Protein AF-A0AAV8WLR5-F1 (afdb_monomer)

Secondary structure (DSSP, 8-state):
------------------EEEEEEEEEEEEEPPSSTT----EEEEEEEEEEEEEETTEE--

Sequence (61 aa):
MAQSAPQGQPQQMGPVRERHTIWQGLLEWIEKPKNATDQQKITKHVPCQVSANSKDGEPEL

Mean predicted aligned error: 13.22 Å

Organism: NCBI:txid1586634

InterPro domains:
  IPR021394 Mediator complex, subunit Med25, PTOV domain [PF11232] (18-61)
  IPR038196 Mediator complex subunit 25, PTOV domain superfamily [G3DSA:2.40.290.30] (2-61)

Radius of gyration: 18.72 Å; Cα contacts (8 Å, |Δi|>4): 70; chains: 1; bounding box: 38×43×45 Å

Structure (mmCIF, N/CA/C/O backbone):
data_AF-A0AAV8WLR5-F1
#
_entry.id   AF-A0AAV8WLR5-F1
#
loop_
_atom_site.group_PDB
_atom_site.id
_atom_site.type_symbol
_atom_site.label_atom_id
_atom_site.label_alt_id
_atom_site.label_comp_id
_atom_site.label_asym_id
_atom_site.label_entity_id
_atom_site.label_seq_id
_atom_site.pdbx_PDB_ins_code
_atom_site.Cartn_x
_atom_site.Cartn_y
_atom_site.Cartn_z
_atom_site.occupancy
_atom_site.B_iso_or_equiv
_atom_site.auth_seq_id
_atom_site.auth_comp_id
_atom_site.auth_asym_id
_atom_site.auth_atom_id
_atom_site.pdbx_PDB_model_num
ATOM 1 N N . MET A 1 1 ? 8.309 34.083 8.958 1.00 46.62 1 MET A N 1
ATOM 2 C CA . MET A 1 1 ? 8.004 33.497 7.634 1.00 46.62 1 MET A CA 1
ATOM 3 C C . MET A 1 1 ? 8.530 32.070 7.637 1.00 46.62 1 MET A C 1
ATOM 5 O O . MET A 1 1 ? 9.721 31.890 7.855 1.00 46.62 1 MET A O 1
ATOM 9 N N . ALA A 1 2 ? 7.636 31.080 7.570 1.00 42.16 2 ALA A N 1
ATOM 10 C CA . ALA A 1 2 ? 7.964 29.662 7.721 1.00 42.16 2 ALA A CA 1
ATOM 11 C C . ALA A 1 2 ? 8.528 29.092 6.412 1.00 42.16 2 ALA A C 1
ATOM 13 O O . ALA A 1 2 ? 7.975 29.335 5.343 1.00 42.16 2 ALA A O 1
ATOM 14 N N . GLN A 1 3 ? 9.639 28.365 6.515 1.00 39.66 3 GLN A N 1
ATOM 15 C CA . GLN A 1 3 ? 10.317 27.707 5.402 1.00 39.66 3 GLN A CA 1
ATOM 16 C C . GLN A 1 3 ? 9.640 26.359 5.130 1.00 39.66 3 GLN A C 1
ATOM 18 O O . GLN A 1 3 ? 9.550 25.514 6.019 1.00 39.66 3 GLN A O 1
ATOM 23 N N . SER A 1 4 ? 9.153 26.166 3.908 1.00 48.50 4 SER A N 1
ATOM 24 C CA . SER A 1 4 ? 8.622 24.894 3.417 1.00 48.50 4 SER A CA 1
ATOM 25 C C . SER A 1 4 ? 9.778 24.061 2.860 1.00 48.50 4 SER A C 1
ATOM 27 O O . SER A 1 4 ? 10.367 24.426 1.846 1.00 48.50 4 SER A O 1
ATOM 29 N N . ALA A 1 5 ? 10.122 22.958 3.523 1.00 47.12 5 ALA A N 1
ATOM 30 C CA . ALA A 1 5 ? 11.076 21.982 3.001 1.00 47.12 5 ALA A CA 1
ATOM 31 C C . ALA A 1 5 ? 10.343 20.970 2.096 1.00 47.12 5 ALA A C 1
ATOM 33 O O . ALA A 1 5 ? 9.338 20.403 2.536 1.00 47.12 5 ALA A O 1
ATOM 34 N N . PRO A 1 6 ? 10.813 20.693 0.866 1.00 45.41 6 PRO A N 1
ATOM 35 C CA . PRO A 1 6 ? 10.342 19.535 0.119 1.00 45.41 6 PRO A CA 1
ATOM 36 C C . PRO A 1 6 ? 10.912 18.262 0.763 1.00 45.41 6 PRO A C 1
ATOM 38 O O . PRO A 1 6 ? 12.126 18.087 0.868 1.00 45.41 6 PRO A O 1
ATOM 41 N N . GLN A 1 7 ? 10.019 17.390 1.236 1.00 40.62 7 GLN A N 1
ATOM 42 C CA . GLN A 1 7 ? 10.356 16.053 1.727 1.00 40.62 7 GLN A CA 1
ATOM 43 C C . GLN A 1 7 ? 10.976 15.243 0.584 1.00 40.62 7 GLN A C 1
ATOM 45 O O . GLN A 1 7 ? 10.298 14.889 -0.378 1.00 40.62 7 GLN A O 1
ATOM 50 N N . GLY A 1 8 ? 12.277 14.972 0.695 1.00 40.09 8 GLY A N 1
ATOM 51 C CA . GLY A 1 8 ? 12.988 14.056 -0.185 1.00 40.09 8 GLY A CA 1
ATOM 52 C C . GLY A 1 8 ? 12.461 12.633 -0.016 1.00 40.09 8 GLY A C 1
ATOM 53 O O . GLY A 1 8 ? 12.431 12.098 1.092 1.00 40.09 8 GLY A O 1
ATOM 54 N N . GLN A 1 9 ? 12.045 12.021 -1.121 1.00 46.44 9 GLN A N 1
ATOM 55 C CA . GLN A 1 9 ? 11.769 10.590 -1.170 1.00 46.44 9 GLN A CA 1
ATOM 56 C C . GLN A 1 9 ? 13.100 9.820 -1.123 1.00 46.44 9 GLN A C 1
ATOM 58 O O . GLN A 1 9 ? 14.037 10.183 -1.839 1.00 46.44 9 GLN A O 1
ATOM 63 N N . PRO A 1 10 ? 13.217 8.757 -0.310 1.00 47.69 10 PRO A N 1
ATOM 64 C CA . PRO A 1 10 ? 14.432 7.961 -0.241 1.00 47.69 10 PRO A CA 1
ATOM 65 C C . PRO A 1 10 ? 14.600 7.149 -1.531 1.00 47.69 10 PRO A C 1
ATOM 67 O O . PRO A 1 10 ? 13.909 6.159 -1.764 1.00 47.69 10 PRO A O 1
ATOM 70 N N . GLN A 1 11 ? 15.546 7.570 -2.369 1.00 46.38 11 GLN A N 1
ATOM 71 C CA . GLN A 1 11 ? 16.068 6.785 -3.485 1.00 46.38 11 GLN A CA 1
ATOM 72 C C . GLN A 1 11 ? 16.857 5.599 -2.909 1.00 46.38 11 GLN A C 1
ATOM 74 O O . GLN A 1 11 ? 18.006 5.737 -2.491 1.00 46.38 11 GLN A O 1
ATOM 79 N N . GLN A 1 12 ? 16.221 4.427 -2.829 1.00 50.97 12 GLN A N 1
ATOM 80 C CA . GLN A 1 12 ? 16.904 3.184 -2.475 1.00 50.97 12 GLN A CA 1
ATOM 81 C C . GLN A 1 12 ? 17.881 2.786 -3.592 1.00 50.97 12 GLN A C 1
ATOM 83 O O . GLN A 1 12 ? 17.484 2.278 -4.638 1.00 50.97 12 GLN A O 1
ATOM 88 N N . MET A 1 13 ? 19.173 2.991 -3.333 1.00 48.22 13 MET A N 1
ATOM 89 C CA . MET A 1 13 ? 20.286 2.332 -4.019 1.00 48.22 13 MET A CA 1
ATOM 90 C C . MET A 1 13 ? 20.306 0.843 -3.635 1.00 48.22 13 MET A C 1
ATOM 92 O O . MET A 1 13 ? 20.848 0.462 -2.600 1.00 48.22 13 MET A O 1
ATOM 96 N N . GLY A 1 14 ? 19.699 0.000 -4.466 1.00 51.28 14 GLY A N 1
ATOM 97 C CA . GLY A 1 14 ? 19.863 -1.456 -4.461 1.00 51.28 14 GLY A CA 1
ATOM 98 C C . GLY A 1 14 ? 20.301 -1.943 -5.849 1.00 51.28 14 GLY A C 1
ATOM 99 O O . GLY A 1 14 ? 20.139 -1.201 -6.819 1.00 51.28 14 GLY A O 1
ATOM 100 N N . PRO A 1 15 ? 20.881 -3.152 -5.975 1.00 47.06 15 PRO A N 1
ATOM 101 C CA . PRO A 1 15 ? 21.401 -3.664 -7.242 1.00 47.06 15 PRO A CA 1
ATOM 102 C C . PRO A 1 15 ? 20.322 -3.634 -8.331 1.00 47.06 15 PRO A C 1
ATOM 104 O O . PRO A 1 15 ? 19.215 -4.141 -8.139 1.00 47.06 15 PRO A O 1
ATOM 107 N N . 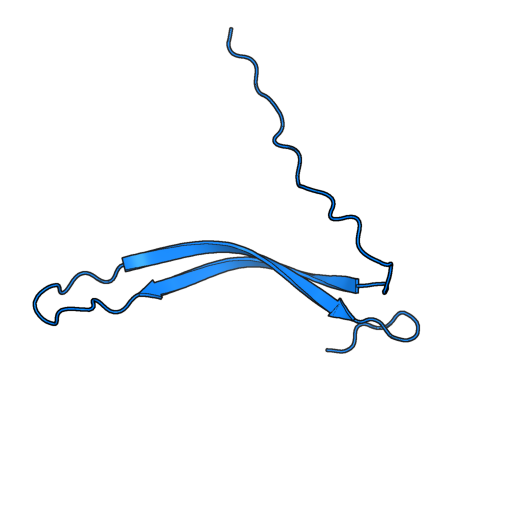VAL A 1 16 ? 20.674 -3.015 -9.461 1.00 54.03 16 VAL A N 1
ATOM 108 C CA . VAL A 1 16 ? 19.818 -2.724 -10.618 1.00 54.03 16 VAL A CA 1
ATOM 109 C C . VAL A 1 16 ? 19.393 -4.028 -11.303 1.00 54.03 16 VAL A C 1
ATOM 111 O O . VAL A 1 16 ? 19.965 -4.456 -12.297 1.00 54.03 16 VAL A O 1
ATOM 114 N N . ARG A 1 17 ? 18.379 -4.701 -10.760 1.00 58.09 17 ARG A N 1
ATOM 115 C CA . ARG A 1 17 ? 17.381 -5.345 -11.615 1.00 58.09 17 ARG A CA 1
ATOM 116 C C . ARG A 1 17 ? 16.432 -4.227 -12.016 1.00 58.09 17 ARG A C 1
ATOM 118 O O . ARG A 1 17 ? 15.899 -3.580 -11.117 1.00 58.09 17 ARG A O 1
ATOM 125 N N . GLU A 1 18 ? 16.270 -3.977 -13.314 1.00 68.19 18 GLU A N 1
ATOM 126 C CA . GLU A 1 18 ? 15.333 -2.982 -13.853 1.00 68.19 18 GLU A CA 1
ATOM 127 C C . GLU A 1 18 ? 13.916 -3.326 -13.382 1.00 68.19 18 GLU A C 1
ATOM 129 O O . GLU A 1 18 ? 13.198 -4.135 -13.972 1.00 68.19 18 GLU A O 1
ATOM 134 N N . ARG A 1 19 ? 13.548 -2.789 -12.220 1.00 75.31 19 ARG A N 1
ATOM 135 C CA . ARG A 1 19 ? 12.228 -2.942 -11.629 1.00 75.31 19 ARG A CA 1
ATOM 136 C C . ARG A 1 19 ? 11.387 -1.764 -12.079 1.00 75.31 19 ARG A C 1
ATOM 138 O O . ARG A 1 19 ? 11.640 -0.636 -11.658 1.00 75.31 19 ARG A O 1
ATOM 145 N N . HIS A 1 20 ? 10.391 -2.023 -12.915 1.00 83.94 20 HIS A N 1
ATOM 146 C CA . HIS A 1 20 ? 9.449 -0.995 -13.329 1.00 83.94 20 HIS A CA 1
ATOM 147 C C . HIS A 1 20 ? 8.364 -0.829 -12.272 1.00 83.94 20 HIS A C 1
ATOM 149 O O . HIS A 1 20 ? 7.842 -1.800 -11.722 1.00 83.94 20 HIS A O 1
ATOM 155 N N . THR A 1 21 ? 8.036 0.425 -11.968 1.00 87.94 21 THR A N 1
ATOM 156 C CA . THR A 1 21 ? 6.893 0.734 -11.108 1.00 87.94 21 THR A CA 1
ATOM 157 C C . THR A 1 21 ? 5.627 0.553 -11.917 1.00 87.94 21 THR A C 1
ATOM 159 O O . THR A 1 21 ? 5.423 1.254 -12.901 1.00 87.94 21 THR A O 1
ATOM 162 N N . ILE A 1 22 ? 4.793 -0.386 -11.494 1.00 90.31 22 ILE 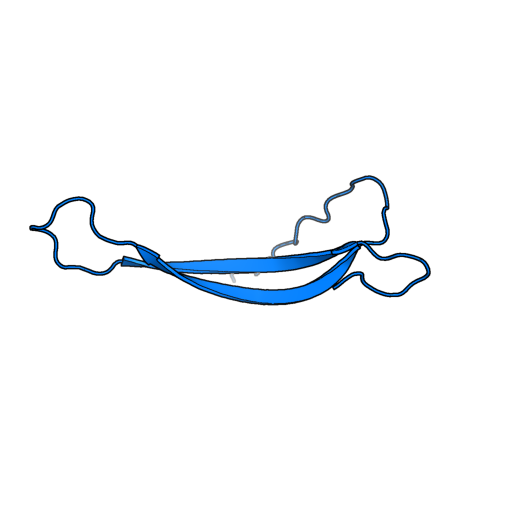A N 1
ATOM 163 C CA . ILE A 1 22 ? 3.553 -0.743 -12.189 1.00 90.31 22 ILE A CA 1
ATOM 164 C C . ILE A 1 22 ? 2.327 -0.095 -11.542 1.00 90.31 22 ILE A C 1
ATOM 166 O O . ILE A 1 22 ? 1.278 0.006 -12.169 1.00 90.31 22 ILE A O 1
ATOM 170 N N . TRP A 1 23 ? 2.449 0.349 -10.286 1.00 92.94 23 TRP A N 1
ATOM 171 C CA . TRP A 1 23 ? 1.375 1.028 -9.574 1.00 92.94 23 TRP A CA 1
ATOM 172 C C . TRP A 1 23 ? 1.908 1.859 -8.405 1.00 92.94 23 TRP A C 1
ATOM 174 O O . TRP A 1 23 ? 2.857 1.469 -7.720 1.00 92.94 23 TRP A O 1
ATOM 184 N N . GLN A 1 24 ? 1.260 2.991 -8.151 1.00 95.50 24 GLN A N 1
ATOM 185 C CA . GLN A 1 24 ? 1.477 3.822 -6.974 1.00 95.50 24 GLN A CA 1
ATOM 186 C C . GLN A 1 24 ? 0.123 4.313 -6.471 1.00 95.50 24 GLN A C 1
ATOM 188 O O . GLN A 1 24 ? -0.700 4.787 -7.255 1.00 95.50 24 GLN A O 1
ATOM 193 N N . GLY A 1 25 ? -0.108 4.224 -5.166 1.00 95.69 25 GLY A N 1
ATOM 194 C CA . GLY A 1 25 ? -1.365 4.669 -4.588 1.00 95.69 25 GLY A CA 1
ATOM 195 C C . GLY A 1 25 ? -1.402 4.572 -3.073 1.00 95.69 25 GLY A C 1
ATOM 196 O O . GLY A 1 25 ? -0.375 4.452 -2.405 1.00 95.69 25 GLY A O 1
ATOM 197 N N . LEU A 1 26 ? -2.616 4.661 -2.537 1.00 97.00 26 LEU A N 1
ATOM 198 C CA . LEU A 1 26 ? -2.896 4.553 -1.113 1.00 97.00 26 LEU A CA 1
ATOM 199 C C . LEU A 1 26 ? -3.553 3.197 -0.845 1.00 97.00 26 LEU A C 1
ATOM 201 O O . LEU A 1 26 ? -4.633 2.924 -1.365 1.00 97.00 26 LEU A O 1
ATOM 205 N N . LEU A 1 27 ? -2.915 2.350 -0.040 1.00 96.12 27 LEU A N 1
ATOM 206 C CA . LEU A 1 27 ? -3.526 1.123 0.457 1.00 96.12 27 LEU A CA 1
ATOM 207 C C . LEU A 1 27 ? -4.411 1.464 1.656 1.00 96.12 27 LEU A C 1
ATOM 209 O O . LEU A 1 27 ? -3.917 1.993 2.652 1.00 96.12 27 LEU A O 1
ATOM 213 N N . GLU A 1 28 ? -5.699 1.147 1.559 1.00 95.94 28 GLU A N 1
ATOM 214 C CA . GLU A 1 28 ? -6.667 1.273 2.649 1.00 95.94 28 GLU A CA 1
ATOM 215 C C . GLU A 1 28 ? -7.046 -0.117 3.168 1.00 95.94 28 GLU A C 1
ATOM 217 O O . GLU A 1 28 ? -7.374 -1.012 2.387 1.00 95.94 28 GLU A O 1
ATOM 222 N N . TRP A 1 29 ? -7.020 -0.307 4.487 1.00 95.19 29 TRP A N 1
ATOM 223 C CA . TRP A 1 29 ? -7.568 -1.510 5.114 1.00 95.19 29 TRP A CA 1
ATOM 224 C C . TRP A 1 29 ? -8.248 -1.196 6.441 1.00 95.19 29 TRP A C 1
ATOM 226 O O . TRP A 1 29 ? -7.981 -0.179 7.079 1.00 95.19 29 TRP A O 1
ATOM 236 N N . ILE A 1 30 ? -9.132 -2.099 6.865 1.00 93.38 30 ILE A N 1
ATOM 237 C CA . ILE A 1 30 ? -9.833 -2.017 8.146 1.00 93.38 30 ILE A CA 1
ATOM 238 C C . ILE A 1 30 ? -9.300 -3.117 9.059 1.00 93.38 30 ILE A C 1
ATOM 240 O O . ILE A 1 30 ? -9.454 -4.307 8.772 1.00 93.38 30 ILE A O 1
ATOM 244 N N . GLU A 1 31 ? -8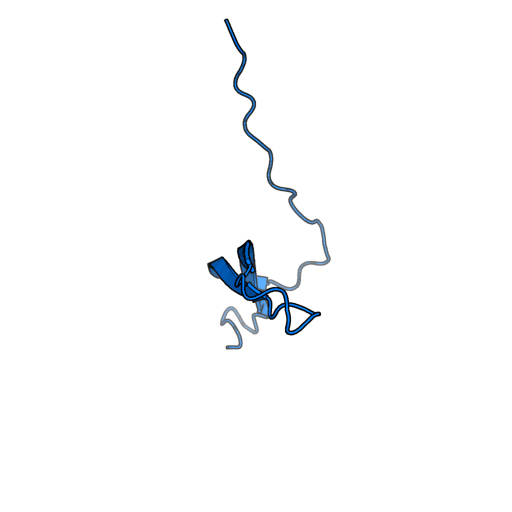.697 -2.733 10.177 1.00 91.12 31 GLU A N 1
ATOM 245 C CA . GLU A 1 31 ? -8.271 -3.673 11.207 1.00 91.12 31 GLU A CA 1
ATOM 246 C C . GLU A 1 31 ? -9.487 -4.163 11.998 1.00 91.12 31 GLU A C 1
ATOM 248 O O . GLU A 1 31 ? -10.341 -3.379 12.427 1.00 91.12 31 GLU A O 1
ATOM 253 N N . LYS A 1 32 ? -9.575 -5.483 12.192 1.00 84.00 32 LYS A N 1
ATOM 254 C CA . LYS A 1 32 ? -10.581 -6.060 13.085 1.00 84.00 32 LYS A CA 1
ATOM 255 C C . LYS A 1 32 ? -10.134 -5.849 14.538 1.00 84.00 32 LYS A C 1
ATOM 257 O O . LYS A 1 32 ? -8.984 -6.163 14.856 1.00 84.00 32 LYS A O 1
ATOM 262 N N . PRO A 1 33 ? -11.016 -5.357 15.419 1.00 79.25 33 PRO A N 1
ATOM 263 C CA . PRO A 1 33 ? -10.685 -5.152 16.820 1.00 79.25 33 PRO A CA 1
ATOM 264 C C . PRO A 1 33 ? -10.352 -6.487 17.497 1.00 79.25 33 PRO A C 1
ATOM 266 O O . PRO A 1 33 ? -11.001 -7.507 17.260 1.00 79.25 33 PRO A O 1
ATOM 269 N N . LYS A 1 34 ? -9.308 -6.482 18.336 1.00 78.56 34 LYS A N 1
ATOM 270 C CA . LYS A 1 34 ? -8.831 -7.681 19.052 1.00 78.56 34 LYS A CA 1
ATOM 271 C C . LYS A 1 34 ? -9.819 -8.170 20.113 1.00 78.56 34 LYS A C 1
ATOM 273 O O . LYS A 1 34 ? -9.854 -9.359 20.404 1.00 78.56 34 LYS A O 1
ATOM 278 N N . ASN A 1 35 ? -10.610 -7.258 20.675 1.00 75.06 35 ASN A N 1
ATOM 279 C CA . ASN A 1 35 ? -11.619 -7.551 21.684 1.00 75.06 35 ASN A CA 1
ATOM 280 C C . ASN A 1 35 ? -13.004 -7.306 21.091 1.00 75.06 35 ASN A C 1
ATOM 282 O O . ASN A 1 35 ? -13.269 -6.222 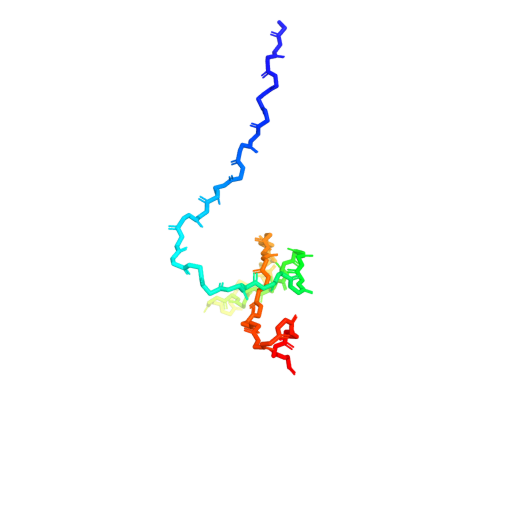20.581 1.00 75.06 35 ASN A O 1
ATOM 286 N N . ALA A 1 36 ? -13.895 -8.291 21.205 1.00 63.94 36 ALA A N 1
ATOM 287 C CA . ALA A 1 36 ? -15.255 -8.222 20.663 1.00 63.94 36 ALA A CA 1
ATOM 288 C C . ALA A 1 36 ? -16.113 -7.090 21.267 1.00 63.94 36 ALA A C 1
ATOM 290 O O . ALA A 1 36 ? -17.134 -6.715 20.695 1.00 63.94 36 ALA A O 1
ATOM 291 N N . THR A 1 37 ? -15.707 -6.545 22.415 1.00 73.19 37 THR A N 1
ATOM 292 C CA . THR A 1 37 ? -16.352 -5.405 23.078 1.00 73.19 37 THR A CA 1
ATOM 293 C C . THR A 1 37 ? -16.046 -4.065 22.415 1.00 73.19 37 THR A C 1
ATOM 295 O O . THR A 1 37 ? -16.833 -3.132 22.554 1.00 73.19 37 THR A O 1
ATOM 298 N N . ASP A 1 38 ? -14.935 -3.961 21.688 1.00 66.25 38 ASP A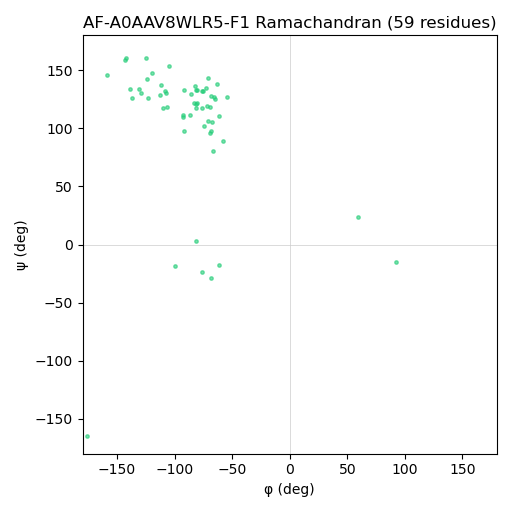 N 1
ATOM 299 C CA . ASP A 1 38 ? -14.567 -2.755 20.958 1.00 66.25 38 ASP A CA 1
ATOM 300 C C . ASP A 1 38 ? -15.131 -2.876 19.538 1.00 66.25 38 ASP A C 1
ATOM 302 O O . ASP A 1 38 ? -14.600 -3.598 18.704 1.00 66.25 38 ASP A O 1
ATOM 306 N N . GLN A 1 39 ? -16.288 -2.267 19.271 1.00 67.38 39 GLN A N 1
ATOM 307 C CA . GLN A 1 39 ? -16.954 -2.367 17.962 1.00 67.38 39 GLN A 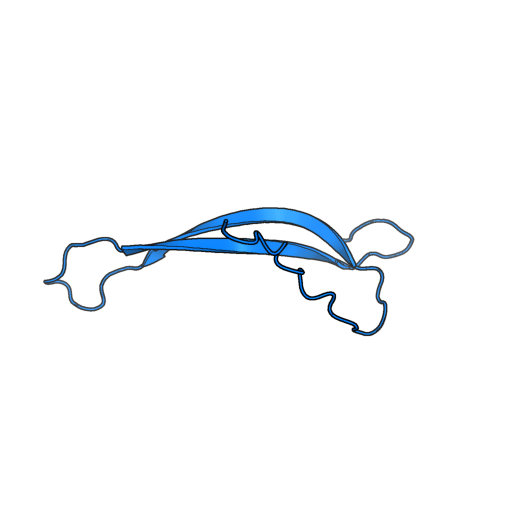CA 1
ATOM 308 C C . GLN A 1 39 ? -16.380 -1.404 16.909 1.00 67.38 39 GLN A C 1
ATOM 310 O O . GLN A 1 39 ? -16.890 -1.348 15.786 1.00 67.38 39 GLN A O 1
ATOM 315 N N . GLN A 1 40 ? -15.339 -0.631 17.230 1.00 79.25 40 GLN A N 1
A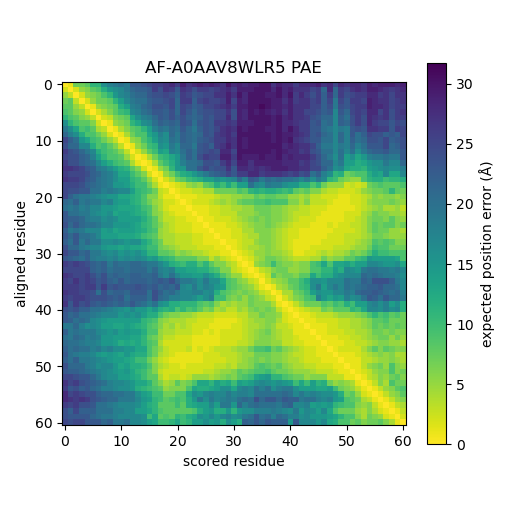TOM 316 C CA . GLN A 1 40 ? -14.814 0.357 16.297 1.00 79.25 40 GLN A CA 1
ATOM 317 C C . GLN A 1 40 ? -13.885 -0.292 15.267 1.00 79.25 40 GLN A C 1
ATOM 319 O O . GLN A 1 40 ? -12.831 -0.845 15.569 1.00 79.25 40 GLN A O 1
ATOM 324 N N . LYS A 1 41 ? -14.299 -0.203 14.002 1.00 84.44 41 LYS A N 1
ATOM 325 C CA . LYS A 1 41 ? -13.471 -0.524 12.840 1.00 84.44 41 LYS A CA 1
ATOM 326 C C . LYS A 1 41 ? -12.376 0.535 12.719 1.00 84.44 41 LYS A C 1
ATOM 328 O O . LYS A 1 41 ? -12.689 1.707 12.528 1.00 84.44 41 LYS A O 1
ATOM 333 N N . ILE A 1 42 ? -11.111 0.134 12.814 1.00 89.88 42 ILE A N 1
ATOM 334 C CA . ILE A 1 42 ? -9.980 1.055 12.654 1.00 89.88 42 ILE A CA 1
ATOM 335 C C . ILE A 1 42 ? -9.552 1.036 11.187 1.00 89.88 42 ILE A C 1
ATOM 337 O O . ILE A 1 42 ? -8.995 0.044 10.720 1.00 89.88 42 ILE A O 1
ATOM 341 N N . THR A 1 43 ? -9.800 2.127 10.463 1.00 93.75 43 THR A N 1
ATOM 342 C CA . THR A 1 43 ? -9.305 2.303 9.090 1.00 93.75 43 THR A CA 1
ATOM 343 C C . THR A 1 43 ? -7.855 2.785 9.111 1.00 93.75 43 THR A C 1
ATOM 345 O O . THR A 1 43 ? -7.505 3.710 9.848 1.00 93.75 43 THR A O 1
ATOM 348 N N . LYS A 1 44 ? -7.003 2.157 8.304 1.00 96.12 44 LYS A N 1
ATOM 349 C CA . LYS A 1 44 ? -5.596 2.505 8.106 1.00 96.12 44 LYS A CA 1
ATOM 350 C C . LYS A 1 44 ? -5.346 2.847 6.645 1.00 96.12 44 LYS A C 1
ATOM 352 O O . LYS A 1 44 ? -5.946 2.248 5.757 1.00 96.12 44 LYS A O 1
ATOM 357 N N . HIS A 1 45 ? -4.410 3.766 6.428 1.00 96.88 45 HIS A N 1
ATOM 358 C CA . HIS A 1 45 ? -3.970 4.202 5.108 1.00 96.88 45 HIS A CA 1
ATOM 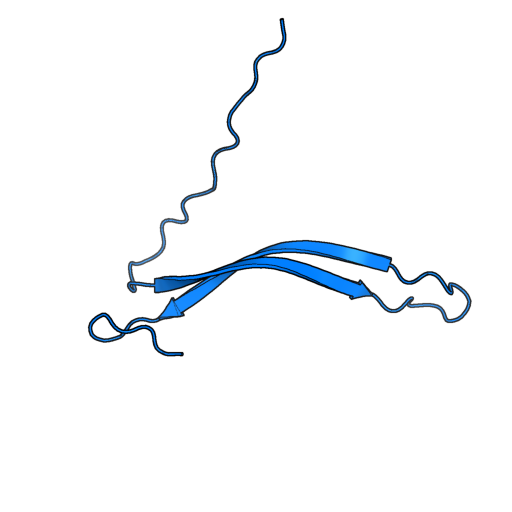359 C C . HIS A 1 45 ? -2.449 4.179 5.036 1.00 96.88 45 HIS A C 1
ATOM 361 O O . HIS A 1 45 ? -1.786 4.686 5.943 1.00 96.88 45 HIS A O 1
ATOM 367 N N . VAL A 1 46 ? -1.889 3.635 3.957 1.00 97.12 46 VAL A N 1
ATOM 368 C CA . VAL A 1 46 ? -0.443 3.691 3.705 1.00 97.12 46 VAL A CA 1
ATOM 369 C C . VAL A 1 46 ? -0.164 4.027 2.241 1.00 97.12 46 VAL A C 1
ATOM 371 O O . VAL A 1 46 ? -0.676 3.341 1.356 1.00 97.12 46 VAL A O 1
ATOM 374 N N . PRO A 1 47 ? 0.632 5.072 1.946 1.00 96.44 47 PRO A N 1
ATOM 375 C CA . PRO A 1 47 ? 1.149 5.281 0.602 1.00 96.44 47 PRO A CA 1
ATOM 376 C C . PRO A 1 47 ? 2.100 4.139 0.252 1.00 96.44 47 PRO A C 1
ATOM 378 O O . PRO A 1 47 ? 3.035 3.860 1.005 1.00 96.44 47 PRO A O 1
ATOM 381 N N . CYS A 1 48 ? 1.877 3.471 -0.874 1.00 95.00 48 CYS A N 1
ATOM 382 C CA . CYS A 1 48 ? 2.752 2.399 -1.320 1.00 95.00 48 CYS A CA 1
ATOM 383 C C . CYS A 1 48 ? 2.950 2.392 -2.837 1.00 95.00 48 CYS A C 1
ATOM 385 O O . CYS A 1 48 ? 2.202 2.989 -3.614 1.00 95.00 48 CYS A O 1
ATOM 387 N N . GLN A 1 49 ? 4.031 1.727 -3.233 1.00 94.44 49 GLN A N 1
ATOM 388 C CA . GLN A 1 49 ? 4.489 1.604 -4.604 1.00 94.44 49 GLN A CA 1
ATOM 389 C C . GLN A 1 49 ? 4.728 0.126 -4.885 1.00 94.44 49 GLN A C 1
ATOM 391 O O . GLN A 1 49 ? 5.398 -0.559 -4.110 1.00 94.44 49 GLN A O 1
ATOM 396 N N . VAL A 1 50 ? 4.172 -0.361 -5.987 1.00 91.06 50 VAL A N 1
ATOM 397 C CA . VAL A 1 50 ? 4.344 -1.737 -6.444 1.00 91.06 50 VAL A CA 1
ATOM 398 C C . VAL A 1 50 ? 5.254 -1.711 -7.662 1.00 91.06 50 VAL A C 1
ATOM 400 O O . VAL A 1 50 ? 5.050 -0.935 -8.599 1.00 91.06 50 VAL A O 1
ATOM 403 N N . SER A 1 51 ? 6.278 -2.558 -7.636 1.00 89.81 51 SER A N 1
ATOM 404 C CA . SER A 1 51 ? 7.210 -2.729 -8.746 1.00 89.81 51 SER A CA 1
ATOM 405 C C . SER A 1 51 ? 7.257 -4.188 -9.173 1.00 89.81 51 SER A C 1
ATOM 407 O O . SER A 1 51 ? 7.187 -5.081 -8.328 1.00 89.81 51 SER A O 1
ATOM 409 N N . ALA A 1 52 ? 7.371 -4.411 -10.476 1.00 86.62 52 ALA A N 1
ATOM 410 C CA . ALA A 1 52 ? 7.574 -5.724 -11.068 1.00 86.62 52 ALA A CA 1
ATOM 411 C C . ALA A 1 52 ? 9.022 -5.863 -11.530 1.00 86.62 52 ALA A C 1
ATOM 413 O O . ALA A 1 52 ? 9.702 -4.877 -11.825 1.00 86.62 52 ALA A O 1
ATOM 414 N N . ASN A 1 53 ? 9.504 -7.100 -11.576 1.00 84.56 53 ASN A N 1
ATOM 415 C CA . ASN A 1 53 ? 10.725 -7.413 -12.296 1.00 84.56 53 ASN A CA 1
ATOM 416 C C . ASN A 1 53 ? 10.452 -7.311 -13.799 1.00 84.56 53 ASN A C 1
ATOM 418 O O . ASN A 1 53 ? 9.366 -7.657 -14.252 1.00 84.56 53 ASN A O 1
ATOM 422 N N . SER A 1 54 ? 11.434 -6.824 -14.550 1.00 70.56 54 SER A N 1
ATOM 423 C CA . SER A 1 54 ? 11.335 -6.751 -16.006 1.00 70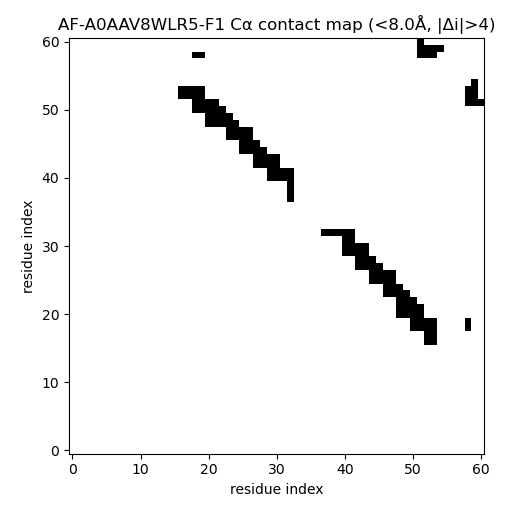.56 54 SER A CA 1
ATOM 424 C C . SER A 1 54 ? 12.326 -7.721 -16.614 1.00 70.56 54 SER A C 1
ATOM 426 O O . SER A 1 54 ? 13.475 -7.799 -16.163 1.00 70.56 54 SER A O 1
ATOM 428 N N . LYS A 1 55 ? 11.889 -8.446 -17.637 1.00 70.69 55 LYS A N 1
ATOM 429 C CA . LYS A 1 55 ? 12.741 -9.303 -18.454 1.00 70.69 55 LYS A CA 1
ATOM 430 C C . LYS A 1 55 ? 12.599 -8.839 -19.901 1.00 70.69 55 LYS A C 1
ATOM 432 O O . LYS A 1 55 ? 11.486 -8.689 -20.387 1.00 70.69 55 LYS A O 1
ATOM 437 N N . ASP A 1 56 ? 13.724 -8.540 -20.550 1.00 69.12 56 ASP A N 1
ATOM 438 C CA . ASP A 1 56 ? 13.756 -8.018 -21.928 1.00 69.12 56 ASP A CA 1
ATOM 439 C C . ASP A 1 56 ? 12.993 -6.682 -22.126 1.00 69.12 56 ASP A C 1
ATOM 441 O O . ASP A 1 56 ? 12.590 -6.343 -23.235 1.00 69.12 56 ASP A O 1
ATOM 445 N N . GLY A 1 57 ? 12.817 -5.899 -21.053 1.00 66.44 57 GLY A N 1
ATOM 446 C CA . GLY A 1 57 ? 12.122 -4.603 -21.071 1.00 66.44 57 GLY A CA 1
ATOM 447 C C . GLY A 1 57 ? 10.624 -4.670 -20.755 1.00 66.44 57 GLY A C 1
ATOM 448 O O . GLY A 1 57 ? 10.050 -3.649 -20.382 1.00 66.44 57 GLY A O 1
ATOM 449 N N . GLU A 1 58 ? 10.016 -5.857 -20.787 1.00 69.12 58 GLU A N 1
ATOM 450 C CA . GLU A 1 58 ? 8.603 -6.049 -20.448 1.00 69.12 58 GLU A CA 1
ATOM 451 C C . GLU A 1 58 ? 8.452 -6.398 -18.953 1.00 69.12 58 GLU A C 1
ATOM 453 O O . GLU A 1 58 ? 9.198 -7.243 -18.438 1.00 69.12 58 GLU A O 1
ATOM 458 N N . PRO A 1 59 ? 7.526 -5.757 -18.214 1.00 63.91 59 PRO A N 1
ATOM 459 C CA . PRO A 1 59 ? 7.242 -6.122 -16.830 1.00 63.91 59 PRO A CA 1
ATOM 460 C C . PRO A 1 59 ? 6.578 -7.506 -16.767 1.00 63.91 59 PRO A C 1
ATOM 462 O O . PRO A 1 59 ? 5.563 -7.743 -17.418 1.00 63.91 59 PRO A O 1
ATOM 465 N N . GLU A 1 60 ? 7.126 -8.411 -15.954 1.00 65.31 60 GLU A N 1
ATOM 466 C CA . GLU A 1 60 ? 6.493 -9.697 -15.647 1.00 65.31 60 GLU A CA 1
ATOM 467 C C . GLU A 1 60 ? 5.318 -9.436 -14.685 1.00 65.31 60 GLU A C 1
ATOM 469 O O . GLU A 1 60 ? 5.543 -9.187 -13.495 1.00 65.31 60 GLU A O 1
ATOM 474 N N . LEU A 1 61 ? 4.079 -9.431 -15.199 1.00 63.22 61 LEU A N 1
ATOM 475 C CA . LEU A 1 61 ? 2.849 -9.256 -14.413 1.00 63.22 61 LEU A CA 1
ATOM 476 C C . LEU A 1 61 ? 1.917 -10.467 -14.500 1.00 63.22 61 LEU A C 1
ATOM 478 O O . LEU A 1 61 ? 1.642 -10.911 -15.636 1.00 63.22 61 LEU A O 1
#

Foldseek 3Di:
DDDDDDDDDDPDPDPDQPWDFPDWDKDWDWDDDPDPVPPDTDIDIDTDIDTAGDDPNHGDD

pLDDT: mean 73.12, std 19.18, range [39.66, 97.12]

Nearest PDB structures (foldseek):
  9c0j-assembly1_A  TM=3.208E-01  e=4.996E+00  Klebsiella pneumoniae

Solvent-accessible surface area (backbone atoms only — not comparable to full-atom values): 4277 Å² total; per-residue (Å²): 136,86,84,86,77,85,82,79,76,86,80,80,90,64,86,85,66,65,56,48,75,79,46,75,50,73,50,72,50,70,50,78,54,92,46,89,85,50,80,64,73,46,75,46,78,42,80,48,73,44,66,30,58,42,61,100,84,45,68,65,125